Protein AF-X0R7D3-F1 (afdb_monomer_lite)

Secondary structure (DSSP, 8-state):
-HHHHHHHHHHHHHHHHTT-SHHHHHHHHHHHHHHHHHHTGGGGGSGGG-GGGGGHHHHHHHHHHHHHTTTT--SSTT------

Foldseek 3Di:
DVVVVVVVVVVLVVCVVLLHPQLVSLVVQLVVLVCVLVVCVVLVVVCVVRVCSVVSVVVNVVSVVCNVCVQVPQPHPRHDDPPD

Structure (mmCIF, N/CA/C/O backbone):
data_AF-X0R7D3-F1
#
_entry.id   AF-X0R7D3-F1
#
loop_
_atom_site.group_PDB
_atom_site.id
_atom_site.type_symbol
_atom_site.label_atom_id
_atom_site.label_alt_id
_atom_site.label_comp_id
_atom_site.label_asym_id
_atom_site.label_entity_id
_atom_site.label_seq_id
_atom_site.pdbx_PDB_ins_code
_atom_site.Cartn_x
_atom_site.Cartn_y
_atom_site.Cartn_z
_atom_site.occupancy
_atom_site.B_iso_or_equiv
_atom_site.auth_seq_id
_atom_site.auth_comp_id
_atom_site.auth_asym_id
_atom_site.auth_atom_id
_atom_site.pdbx_PDB_model_num
ATOM 1 N N . MET A 1 1 ? 18.729 -11.812 5.933 1.00 88.50 1 MET A N 1
ATOM 2 C CA . MET A 1 1 ? 18.234 -10.538 5.364 1.00 88.50 1 MET A CA 1
ATOM 3 C C . MET A 1 1 ? 16.889 -10.716 4.661 1.00 88.50 1 MET A C 1
ATOM 5 O O . MET A 1 1 ? 15.897 -10.251 5.199 1.00 88.50 1 MET A O 1
ATOM 9 N N . PHE A 1 2 ? 16.808 -11.438 3.534 1.00 95.12 2 PHE A N 1
ATOM 10 C CA . PHE A 1 2 ? 15.555 -11.582 2.766 1.00 95.12 2 PHE A CA 1
ATOM 11 C C . PHE A 1 2 ? 14.370 -12.146 3.564 1.00 95.12 2 PHE A C 1
ATOM 13 O O . PHE A 1 2 ? 13.274 -11.609 3.462 1.00 95.12 2 PHE A O 1
ATOM 20 N N . TYR A 1 3 ? 14.589 -13.141 4.431 1.00 96.38 3 TYR A N 1
ATOM 21 C CA . TYR A 1 3 ? 13.534 -13.668 5.309 1.00 96.38 3 TYR A CA 1
ATOM 22 C C . TYR A 1 3 ? 12.956 -12.625 6.273 1.00 96.38 3 TYR A C 1
ATOM 24 O O . TYR A 1 3 ? 11.767 -12.657 6.564 1.00 96.38 3 TYR A O 1
ATOM 32 N N . VAL A 1 4 ? 13.775 -11.676 6.736 1.00 97.50 4 VAL A N 1
ATOM 33 C CA . VAL A 1 4 ? 13.326 -10.601 7.635 1.00 97.50 4 VAL A CA 1
ATOM 34 C C . VAL A 1 4 ? 12.439 -9.619 6.875 1.00 97.50 4 VAL A C 1
ATOM 36 O O . VAL A 1 4 ? 11.367 -9.261 7.350 1.00 97.50 4 VAL A O 1
ATOM 39 N N . ILE A 1 5 ? 12.852 -9.237 5.663 1.00 96.44 5 ILE A N 1
ATOM 40 C CA . ILE A 1 5 ? 12.071 -8.353 4.787 1.00 96.44 5 ILE A CA 1
ATOM 41 C C . ILE A 1 5 ? 10.747 -9.025 4.397 1.00 96.44 5 ILE A C 1
ATOM 43 O O . ILE A 1 5 ? 9.696 -8.393 4.463 1.00 96.44 5 ILE A O 1
ATOM 47 N N . GLY A 1 6 ? 10.788 -10.314 4.048 1.00 96.94 6 GLY A N 1
ATOM 48 C CA . GLY A 1 6 ? 9.599 -11.099 3.723 1.00 96.94 6 GLY A CA 1
ATOM 49 C C . GLY A 1 6 ? 8.634 -11.215 4.903 1.00 96.94 6 GLY A C 1
ATOM 50 O O . GLY A 1 6 ? 7.443 -10.969 4.740 1.00 96.94 6 GLY A O 1
ATOM 51 N N . ALA A 1 7 ? 9.141 -11.500 6.107 1.00 98.00 7 ALA A N 1
ATOM 52 C CA . ALA A 1 7 ? 8.322 -11.527 7.317 1.00 98.00 7 ALA A CA 1
ATOM 53 C C . ALA A 1 7 ? 7.681 -10.158 7.602 1.00 98.00 7 ALA A C 1
ATOM 55 O O . ALA A 1 7 ? 6.493 -10.090 7.912 1.00 98.00 7 ALA A O 1
ATOM 56 N N . ALA A 1 8 ? 8.429 -9.063 7.433 1.00 97.50 8 ALA A N 1
ATOM 57 C CA . ALA A 1 8 ? 7.903 -7.711 7.603 1.00 97.50 8 ALA A CA 1
ATOM 58 C C . ALA A 1 8 ? 6.797 -7.379 6.583 1.00 97.50 8 ALA A C 1
ATOM 60 O O . ALA A 1 8 ? 5.755 -6.850 6.968 1.00 97.50 8 ALA A O 1
ATOM 61 N N . GLN A 1 9 ? 6.980 -7.730 5.303 1.00 96.94 9 GLN A N 1
ATOM 62 C CA . GLN A 1 9 ? 5.940 -7.568 4.278 1.00 96.94 9 GLN A CA 1
ATOM 63 C C . GLN A 1 9 ? 4.704 -8.417 4.571 1.00 96.94 9 GLN A C 1
ATOM 65 O O . GLN A 1 9 ? 3.584 -7.938 4.415 1.00 96.94 9 GLN A O 1
ATOM 70 N N . PHE A 1 10 ? 4.892 -9.652 5.029 1.00 98.00 10 PHE A N 1
ATOM 71 C CA . PHE A 1 10 ? 3.779 -10.524 5.381 1.00 98.00 10 PHE A CA 1
ATOM 72 C C . PHE A 1 10 ? 2.948 -9.937 6.528 1.00 98.00 10 PHE A C 1
ATOM 74 O O . PHE A 1 10 ? 1.729 -9.827 6.412 1.00 98.00 10 PHE A O 1
ATOM 81 N N . ILE A 1 11 ? 3.607 -9.468 7.594 1.00 98.38 11 ILE A N 1
ATOM 82 C CA . ILE A 1 11 ? 2.941 -8.781 8.710 1.00 98.38 11 ILE A CA 1
ATOM 83 C C . ILE A 1 11 ? 2.204 -7.530 8.215 1.00 98.38 11 ILE A C 1
ATOM 85 O O . ILE A 1 11 ? 1.048 -7.321 8.579 1.00 98.38 11 ILE A O 1
ATOM 89 N N . LEU A 1 12 ? 2.835 -6.722 7.355 1.00 98.31 12 LEU A N 1
ATOM 90 C CA . LEU A 1 12 ? 2.208 -5.535 6.771 1.00 98.31 12 LEU A CA 1
ATOM 91 C C . LEU A 1 12 ? 0.921 -5.887 6.010 1.00 98.31 12 LEU A C 1
ATOM 93 O O . LEU A 1 12 ? -0.095 -5.223 6.209 1.00 98.31 12 LEU A O 1
ATOM 97 N N . ILE A 1 13 ? 0.944 -6.932 5.177 1.00 97.81 13 ILE A N 1
ATOM 98 C CA . ILE A 1 13 ? -0.234 -7.375 4.419 1.00 97.81 13 ILE A CA 1
ATOM 99 C C . ILE A 1 13 ? -1.331 -7.879 5.361 1.00 97.81 13 ILE A C 1
ATOM 101 O O . ILE A 1 13 ? -2.492 -7.530 5.164 1.00 97.81 13 ILE A O 1
ATOM 105 N N . LEU A 1 14 ? -0.997 -8.631 6.415 1.00 98.31 14 LEU A N 1
ATOM 106 C CA . LEU A 1 14 ? -1.991 -9.072 7.399 1.00 98.31 14 LEU A CA 1
ATOM 107 C C . LEU A 1 14 ? -2.671 -7.887 8.098 1.00 98.31 14 LEU A C 1
ATOM 109 O O . LEU A 1 14 ? -3.895 -7.870 8.237 1.00 98.31 14 LEU A O 1
ATOM 113 N N . LEU A 1 15 ? -1.902 -6.870 8.498 1.00 97.94 15 LEU A N 1
ATOM 114 C CA . LEU A 1 15 ? -2.450 -5.653 9.104 1.00 97.94 15 LEU A CA 1
ATOM 115 C C . LEU A 1 15 ? -3.297 -4.841 8.110 1.00 97.94 15 LEU A C 1
ATOM 117 O O . LEU A 1 15 ? -4.331 -4.296 8.493 1.00 97.94 15 LEU A O 1
ATOM 121 N N . PHE A 1 16 ? -2.885 -4.785 6.841 1.00 97.69 16 PHE A N 1
ATOM 122 C CA . PHE A 1 16 ? -3.640 -4.147 5.762 1.00 97.69 16 PHE A CA 1
ATOM 123 C C . PHE A 1 16 ? -4.987 -4.846 5.523 1.00 97.69 16 PHE A C 1
ATOM 125 O O . PHE A 1 16 ? -6.022 -4.192 5.589 1.00 97.69 16 PHE A O 1
ATOM 132 N N . VAL A 1 17 ? -4.993 -6.171 5.329 1.00 96.62 17 VAL A N 1
ATOM 133 C CA . VAL A 1 17 ? -6.210 -6.955 5.034 1.00 96.62 17 VAL A CA 1
ATOM 134 C C . VAL A 1 17 ? -7.186 -6.962 6.210 1.00 96.62 17 VAL A C 1
ATOM 136 O O . VAL A 1 17 ? -8.395 -6.910 6.015 1.00 96.62 17 VAL A O 1
ATOM 139 N N . THR A 1 18 ? -6.681 -6.987 7.444 1.00 96.88 18 THR A N 1
ATOM 140 C CA . THR A 1 18 ? -7.532 -6.878 8.643 1.00 96.88 18 THR A CA 1
ATOM 141 C C . THR A 1 18 ? -8.004 -5.444 8.922 1.00 96.88 18 THR A C 1
ATOM 143 O O . THR A 1 18 ? -8.819 -5.224 9.824 1.00 96.88 18 THR A O 1
ATOM 146 N N . GLY A 1 19 ? -7.512 -4.465 8.155 1.00 95.75 19 GLY A N 1
ATOM 147 C CA . GLY A 1 19 ? -7.806 -3.039 8.271 1.00 95.75 19 GLY A CA 1
ATOM 148 C C . GLY A 1 19 ? -7.465 -2.460 9.642 1.00 95.75 19 GLY A C 1
ATOM 149 O O . GLY A 1 19 ? -8.249 -1.685 10.204 1.00 95.75 19 GLY A O 1
ATOM 150 N N . LEU A 1 20 ? -6.307 -2.853 10.181 1.00 96.12 20 LEU A N 1
ATOM 151 C CA . LEU A 1 20 ? -5.680 -2.279 11.371 1.00 96.12 20 LEU A CA 1
ATOM 152 C C . LEU A 1 20 ? -4.713 -1.157 10.967 1.00 96.12 20 LEU A C 1
ATOM 154 O O . LEU A 1 20 ? -4.097 -1.199 9.903 1.00 96.12 20 LEU A O 1
ATOM 158 N N . PHE A 1 21 ? -4.576 -0.138 11.823 1.00 95.81 21 PHE A N 1
ATOM 159 C CA . PHE A 1 21 ? -3.675 1.008 11.609 1.00 95.81 21 PHE A CA 1
ATOM 160 C C . PHE A 1 21 ? -3.783 1.647 10.208 1.00 95.81 21 PHE A C 1
ATOM 162 O O . PHE A 1 21 ? -2.766 2.005 9.619 1.00 95.81 21 PHE A O 1
ATOM 169 N N . LYS A 1 22 ? -5.006 1.807 9.681 1.00 95.25 22 LYS A N 1
ATOM 170 C CA . LYS A 1 22 ? -5.293 2.147 8.269 1.00 95.25 22 LYS A CA 1
ATOM 171 C C . LYS A 1 22 ? -4.466 3.297 7.699 1.00 95.25 22 LYS A C 1
ATOM 173 O O . LYS A 1 22 ? -3.975 3.192 6.585 1.00 95.25 22 LYS A O 1
ATOM 178 N N . THR A 1 23 ? -4.261 4.380 8.453 1.00 96.25 23 THR A N 1
ATOM 179 C CA . THR A 1 23 ? -3.420 5.504 8.000 1.00 96.25 23 THR A CA 1
ATOM 180 C C . THR A 1 23 ? -2.002 5.051 7.638 1.00 96.25 23 THR A C 1
ATOM 182 O O . THR A 1 23 ? -1.459 5.481 6.627 1.00 96.25 23 THR A O 1
ATOM 185 N N . TRP A 1 24 ? -1.415 4.157 8.434 1.00 97.62 24 TRP A N 1
ATOM 186 C CA . TRP A 1 24 ? -0.074 3.627 8.205 1.00 97.62 24 TRP A CA 1
ATOM 187 C C . TRP A 1 24 ? -0.080 2.495 7.187 1.00 97.62 24 TRP A C 1
ATOM 189 O O . TRP A 1 24 ? 0.666 2.552 6.217 1.00 97.62 24 TRP A O 1
ATOM 199 N N . THR A 1 25 ? -0.927 1.482 7.365 1.00 98.12 25 THR A N 1
ATOM 200 C CA . THR A 1 25 ? -0.933 0.308 6.482 1.00 98.12 25 THR A CA 1
ATOM 201 C C . THR A 1 25 ? -1.342 0.678 5.060 1.00 98.12 25 THR A C 1
ATOM 203 O O . THR A 1 25 ? -0.661 0.283 4.118 1.00 98.12 25 THR A O 1
ATOM 206 N N . TYR A 1 26 ? -2.378 1.504 4.877 1.00 98.12 26 TYR A N 1
ATOM 207 C CA . TYR A 1 26 ? -2.865 1.864 3.539 1.00 98.12 26 TYR A CA 1
ATOM 208 C C . TYR A 1 26 ? -1.898 2.853 2.885 1.00 98.12 26 TYR A C 1
ATOM 210 O O . TYR A 1 26 ? -1.631 2.750 1.692 1.00 98.12 26 TYR A O 1
ATOM 218 N N . GLY A 1 27 ? -1.316 3.762 3.677 1.00 98.19 27 GLY A N 1
ATOM 219 C CA . GLY A 1 27 ? -0.302 4.706 3.212 1.00 98.19 27 GLY A CA 1
ATOM 220 C C . GLY A 1 27 ? 0.984 4.014 2.756 1.00 98.19 27 GLY A C 1
ATOM 221 O O . GLY A 1 27 ? 1.485 4.306 1.673 1.00 98.19 27 GLY A O 1
ATOM 222 N N . ILE A 1 28 ? 1.498 3.053 3.532 1.00 98.38 28 ILE A N 1
ATOM 223 C CA . ILE A 1 28 ? 2.695 2.285 3.158 1.00 98.38 28 ILE A CA 1
ATOM 224 C C . IL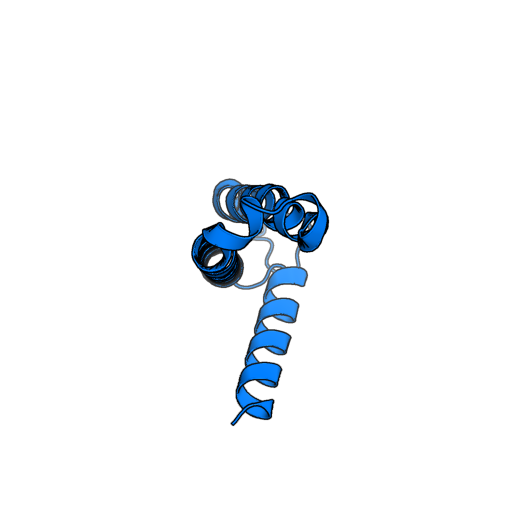E A 1 28 ? 2.424 1.462 1.894 1.00 98.38 28 ILE A C 1
ATOM 226 O O . ILE A 1 28 ? 3.232 1.501 0.971 1.00 98.38 28 ILE A O 1
ATOM 230 N N . ILE A 1 29 ? 1.289 0.759 1.813 1.00 98.25 29 ILE A N 1
ATOM 231 C CA . ILE A 1 29 ? 0.917 -0.022 0.623 1.00 98.25 29 ILE A CA 1
ATOM 232 C C . ILE A 1 29 ? 0.783 0.882 -0.612 1.00 98.25 29 ILE A C 1
ATOM 234 O O . ILE A 1 29 ? 1.322 0.546 -1.666 1.00 98.25 29 ILE A O 1
ATOM 238 N N . LEU A 1 30 ? 0.159 2.058 -0.477 1.00 98.56 30 LEU A N 1
ATOM 239 C CA . LEU A 1 30 ? 0.091 3.064 -1.540 1.00 98.56 30 LEU A CA 1
ATOM 240 C C . LEU A 1 30 ? 1.487 3.503 -2.002 1.00 98.56 30 LEU A C 1
ATOM 242 O O . LEU A 1 30 ? 1.742 3.527 -3.203 1.00 98.56 30 LEU A O 1
ATOM 246 N N . LEU A 1 31 ? 2.401 3.810 -1.077 1.00 98.44 31 LEU A N 1
ATOM 247 C CA . LEU A 1 31 ? 3.772 4.199 -1.425 1.00 98.44 31 LEU A CA 1
ATOM 248 C C . LEU A 1 31 ? 4.528 3.068 -2.130 1.00 98.44 31 LEU A C 1
ATOM 250 O O . LEU A 1 31 ? 5.171 3.315 -3.148 1.00 98.44 31 LEU A O 1
ATOM 254 N N . LEU A 1 32 ? 4.432 1.831 -1.636 1.00 97.81 32 LEU A N 1
ATOM 255 C CA . LEU A 1 32 ? 5.081 0.671 -2.256 1.00 97.81 32 LEU A CA 1
ATOM 256 C C . LEU A 1 32 ? 4.546 0.415 -3.673 1.00 97.81 32 LEU A C 1
ATOM 258 O O . LEU A 1 32 ? 5.332 0.177 -4.596 1.00 97.81 32 LEU A O 1
ATOM 262 N N . HIS A 1 33 ? 3.229 0.517 -3.872 1.00 97.75 33 HIS A N 1
ATOM 263 C CA . HIS A 1 33 ? 2.626 0.407 -5.199 1.00 97.75 33 HIS A CA 1
ATOM 264 C C . HIS A 1 33 ? 2.997 1.578 -6.107 1.00 97.75 33 HIS A C 1
ATOM 266 O O . HIS A 1 33 ? 3.296 1.350 -7.275 1.00 97.75 33 HIS A O 1
ATOM 272 N N . ALA A 1 34 ? 3.051 2.810 -5.600 1.00 98.31 34 ALA A N 1
ATOM 273 C CA . ALA A 1 34 ? 3.483 3.959 -6.391 1.00 98.31 34 ALA A CA 1
ATOM 274 C C . ALA A 1 34 ? 4.935 3.779 -6.856 1.00 98.31 34 ALA A C 1
ATOM 276 O O . ALA A 1 34 ? 5.207 3.828 -8.055 1.00 98.31 34 ALA A O 1
ATOM 277 N N . ILE A 1 35 ? 5.853 3.483 -5.930 1.00 98.25 35 ILE A N 1
ATOM 278 C CA . ILE A 1 35 ? 7.276 3.282 -6.235 1.00 98.25 35 ILE A CA 1
ATOM 279 C C . ILE A 1 35 ? 7.454 2.176 -7.277 1.00 98.25 35 ILE A C 1
ATOM 281 O O . ILE A 1 35 ? 8.177 2.383 -8.246 1.00 98.25 35 ILE A O 1
ATOM 285 N N . SER A 1 36 ? 6.786 1.030 -7.118 1.00 96.00 36 SER A N 1
ATOM 286 C CA . SER A 1 36 ? 6.893 -0.084 -8.074 1.00 96.00 36 SER A CA 1
ATOM 287 C C . SER A 1 36 ? 6.238 0.209 -9.430 1.00 96.00 36 SER A C 1
ATOM 289 O O . SER A 1 36 ? 6.783 -0.182 -10.462 1.00 96.00 36 SER A O 1
ATOM 291 N N . THR A 1 37 ? 5.122 0.943 -9.459 1.00 96.94 37 THR A N 1
ATOM 292 C CA . THR A 1 37 ? 4.444 1.343 -10.708 1.00 96.94 37 THR A CA 1
ATOM 293 C C . THR A 1 37 ? 5.301 2.314 -11.518 1.00 96.94 37 THR A C 1
ATOM 295 O O . THR A 1 37 ? 5.431 2.154 -12.732 1.00 96.94 37 THR A O 1
ATOM 298 N N . PHE A 1 38 ? 5.916 3.302 -10.857 1.00 97.50 38 PHE A N 1
ATOM 299 C CA . PHE A 1 38 ? 6.756 4.303 -11.519 1.00 97.50 38 PHE A CA 1
ATOM 300 C C . PHE A 1 38 ? 8.163 3.790 -11.840 1.00 97.50 38 PHE A C 1
ATOM 302 O O . PHE A 1 38 ? 8.704 4.134 -12.889 1.00 97.50 38 PHE A O 1
ATOM 309 N N . SER A 1 39 ? 8.762 2.938 -11.001 1.00 97.19 39 SER A N 1
ATOM 310 C CA . SER A 1 39 ? 10.099 2.386 -11.275 1.00 97.19 39 SER A CA 1
ATOM 311 C C . SER A 1 39 ? 10.125 1.468 -12.498 1.00 97.19 39 SER A C 1
ATOM 313 O O . SER A 1 39 ? 11.169 1.295 -13.123 1.00 97.19 39 SER A O 1
ATOM 315 N N . THR A 1 40 ? 8.970 0.918 -12.878 1.00 94.81 40 THR A N 1
ATOM 316 C CA . THR A 1 40 ? 8.811 -0.006 -14.006 1.00 94.81 40 THR A CA 1
ATOM 317 C C . THR A 1 40 ? 8.315 0.678 -15.282 1.00 94.81 40 THR A C 1
ATOM 319 O O . THR A 1 40 ? 7.938 -0.002 -16.235 1.00 94.81 40 THR A O 1
ATOM 322 N N . PHE A 1 41 ? 8.371 2.016 -15.357 1.00 93.81 41 PHE A N 1
ATOM 323 C CA . PHE A 1 41 ? 7.7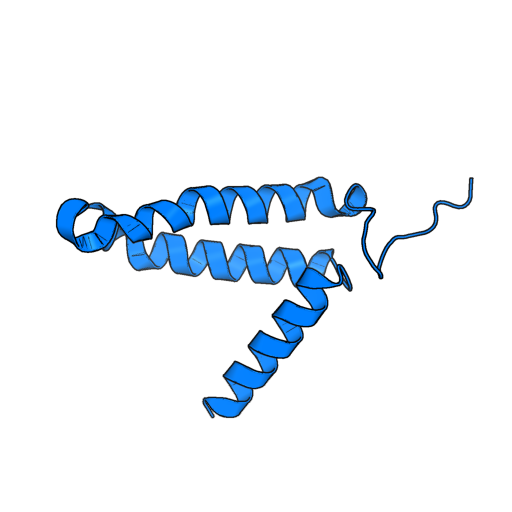61 2.777 -16.453 1.00 93.81 41 PHE A CA 1
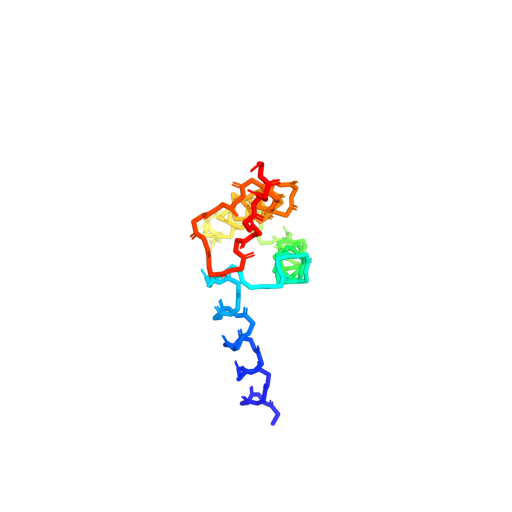ATOM 324 C C . PHE A 1 41 ? 8.230 2.366 -17.859 1.00 93.81 41 PHE A C 1
ATOM 326 O O . PHE A 1 41 ? 7.444 2.340 -18.804 1.00 93.81 41 PHE A O 1
ATOM 333 N N . GLY A 1 42 ? 9.499 1.973 -18.003 1.00 94.94 42 GLY A N 1
ATOM 334 C CA . GLY A 1 42 ? 10.041 1.508 -19.284 1.00 94.94 42 GLY A CA 1
ATOM 335 C C . GLY A 1 42 ? 9.371 0.240 -19.831 1.00 94.94 42 GLY A C 1
ATOM 336 O O . GLY A 1 42 ? 9.334 0.052 -21.046 1.00 94.94 42 GLY A O 1
ATOM 337 N N . LEU A 1 43 ? 8.800 -0.610 -18.971 1.00 94.69 43 LEU A N 1
ATOM 338 C CA . LEU A 1 43 ? 8.163 -1.868 -19.378 1.00 94.69 43 LEU A CA 1
ATOM 339 C C . LEU A 1 43 ? 6.824 -1.636 -20.091 1.00 94.69 43 LEU A C 1
ATOM 341 O O . LEU A 1 43 ? 6.450 -2.423 -20.959 1.00 94.69 43 LEU A O 1
ATOM 345 N N . TYR A 1 44 ? 6.154 -0.508 -19.833 1.00 92.44 44 TYR A N 1
ATOM 346 C CA . TYR A 1 44 ? 4.932 -0.124 -20.549 1.00 92.44 44 TYR A CA 1
ATOM 347 C C . TYR A 1 44 ? 5.176 0.178 -22.036 1.00 92.44 44 TYR A C 1
ATOM 349 O O . TYR A 1 44 ? 4.251 0.073 -22.837 1.00 92.44 44 TYR A O 1
ATOM 357 N N . LEU A 1 45 ? 6.413 0.525 -22.423 1.00 93.50 45 LEU A N 1
ATOM 358 C CA . LEU A 1 45 ? 6.775 0.856 -23.809 1.00 93.50 45 LEU A CA 1
ATOM 359 C C . LEU A 1 45 ? 6.889 -0.381 -24.716 1.00 93.50 45 LEU A C 1
ATOM 361 O O . LEU A 1 45 ? 6.943 -0.245 -25.937 1.00 93.50 45 LEU A O 1
ATOM 365 N N . LYS A 1 46 ? 6.907 -1.586 -24.132 1.00 93.44 46 LYS A N 1
ATOM 366 C CA . LYS A 1 46 ? 6.846 -2.872 -24.842 1.00 93.44 46 LYS A CA 1
ATOM 367 C C . LYS A 1 46 ? 5.664 -3.694 -24.318 1.00 93.44 46 LYS A C 1
ATOM 369 O O . LYS A 1 46 ? 5.869 -4.705 -23.643 1.00 93.44 46 LYS A O 1
ATOM 374 N N . PRO A 1 47 ? 4.421 -3.257 -24.594 1.00 80.31 47 PRO A N 1
ATOM 375 C CA . PRO A 1 47 ? 3.230 -3.798 -23.947 1.00 80.31 47 PRO A CA 1
ATOM 376 C C . PRO A 1 47 ? 2.997 -5.273 -24.276 1.00 80.31 47 PRO A C 1
ATOM 378 O O . PRO A 1 47 ? 2.597 -6.028 -23.401 1.00 80.31 47 PRO A O 1
ATOM 381 N N . PHE A 1 48 ? 3.295 -5.717 -25.497 1.00 91.25 48 PHE A N 1
ATOM 382 C CA . PHE A 1 48 ? 3.066 -7.109 -25.901 1.00 91.25 48 PHE A CA 1
ATOM 383 C C . PHE A 1 48 ? 4.005 -8.114 -25.215 1.00 91.25 48 PHE A C 1
ATOM 385 O O . PHE A 1 48 ? 3.633 -9.274 -25.076 1.00 91.25 48 PHE A O 1
ATOM 392 N N . ASP A 1 49 ? 5.150 -7.656 -24.700 1.00 93.25 49 ASP A N 1
ATOM 393 C CA . ASP A 1 49 ? 6.066 -8.470 -23.890 1.00 93.25 49 ASP A CA 1
ATOM 394 C C . ASP A 1 49 ? 5.778 -8.348 -22.379 1.00 93.25 49 ASP A C 1
ATOM 396 O O . ASP A 1 49 ? 6.258 -9.153 -21.585 1.00 93.25 49 ASP A O 1
ATOM 400 N N . ASN A 1 50 ? 5.017 -7.326 -21.958 1.00 93.81 50 ASN A N 1
ATOM 401 C CA . ASN A 1 50 ? 4.884 -6.904 -20.555 1.00 93.81 50 ASN A CA 1
ATOM 402 C C . ASN A 1 50 ? 3.445 -6.513 -20.171 1.00 93.81 50 ASN A C 1
ATOM 404 O O . ASN A 1 50 ? 3.235 -5.655 -19.313 1.00 93.81 50 ASN A O 1
ATOM 408 N N . LEU A 1 51 ? 2.435 -7.130 -20.789 1.00 93.62 51 LEU A N 1
ATOM 409 C CA . LEU A 1 51 ? 1.035 -6.691 -20.692 1.00 93.62 51 LEU A CA 1
ATOM 410 C C . LEU A 1 51 ? 0.530 -6.619 -19.238 1.00 93.62 51 LEU A C 1
ATOM 412 O O . LEU A 1 51 ? -0.234 -5.725 -18.880 1.00 93.62 51 LEU A O 1
ATOM 416 N N . LEU A 1 52 ? 1.007 -7.527 -18.379 1.00 93.31 52 LEU A N 1
ATOM 417 C CA . LEU A 1 52 ? 0.634 -7.599 -16.963 1.00 93.31 52 LEU A CA 1
ATOM 418 C C . LEU A 1 52 ? 1.073 -6.378 -16.147 1.00 93.31 52 LEU A C 1
ATOM 420 O O . LEU A 1 52 ? 0.432 -6.074 -15.143 1.00 93.31 52 LEU A O 1
ATOM 424 N N . PHE A 1 53 ? 2.103 -5.639 -16.572 1.00 94.19 53 PHE A N 1
ATOM 425 C CA . PHE A 1 53 ? 2.516 -4.426 -15.864 1.00 94.19 53 PHE A CA 1
ATOM 426 C C . PHE A 1 53 ? 1.404 -3.380 -15.856 1.00 94.19 53 PHE A C 1
ATOM 428 O O . PHE A 1 53 ? 1.265 -2.655 -14.876 1.00 94.19 53 PHE A O 1
ATOM 435 N N . PHE A 1 54 ? 0.542 -3.342 -16.878 1.00 94.31 54 PHE A N 1
ATOM 436 C CA 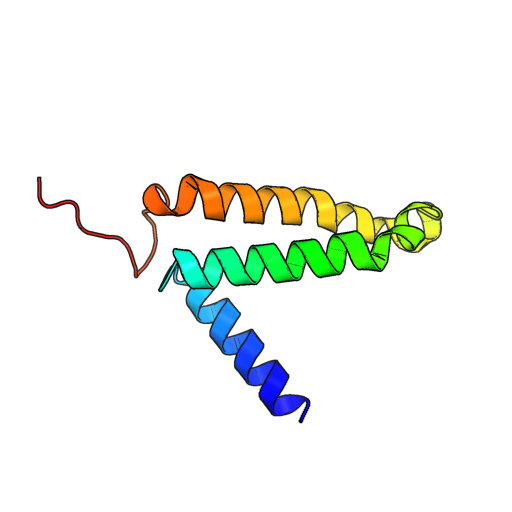. PHE A 1 54 ? -0.586 -2.408 -16.902 1.00 94.31 54 PHE A CA 1
ATOM 437 C C . PHE A 1 54 ? -1.577 -2.625 -15.749 1.00 94.31 54 PHE A C 1
ATOM 439 O O . PHE A 1 54 ? -2.260 -1.674 -15.373 1.00 94.31 54 PHE A O 1
ATOM 446 N N . ALA A 1 55 ? -1.606 -3.808 -15.119 1.00 95.25 55 ALA A N 1
ATOM 447 C CA . ALA A 1 55 ? -2.400 -4.057 -13.914 1.00 95.25 55 ALA A CA 1
ATOM 448 C C . ALA A 1 55 ? -1.920 -3.246 -12.691 1.00 95.25 55 ALA A C 1
ATOM 450 O O . ALA A 1 55 ? -2.688 -3.050 -11.746 1.00 95.25 55 ALA A O 1
ATOM 451 N N . ALA A 1 56 ? -0.690 -2.719 -12.718 1.00 96.50 56 ALA A N 1
ATOM 452 C CA . ALA A 1 56 ? -0.173 -1.845 -11.672 1.00 96.50 56 ALA A CA 1
ATOM 453 C C . ALA A 1 56 ? -0.979 -0.539 -11.554 1.00 96.50 56 ALA A C 1
ATOM 455 O O . ALA A 1 56 ? -1.179 -0.056 -10.444 1.00 96.50 56 ALA A O 1
ATOM 456 N N . TRP A 1 57 ? -1.517 -0.006 -12.659 1.00 96.75 57 TRP A N 1
ATOM 457 C CA . TRP A 1 57 ? -2.290 1.242 -12.652 1.00 96.75 57 TRP A CA 1
ATOM 458 C C . TRP A 1 57 ? -3.656 1.110 -11.954 1.00 96.75 57 TRP A C 1
ATOM 460 O O . TRP A 1 57 ? -3.912 1.896 -11.038 1.00 96.75 57 TRP A O 1
ATOM 470 N N . PRO A 1 58 ? -4.522 0.125 -12.289 1.00 97.69 58 PRO A N 1
ATOM 471 C CA . PRO A 1 58 ? -5.733 -0.138 -11.511 1.00 97.69 58 PRO A CA 1
ATOM 472 C C . PRO A 1 58 ? -5.443 -0.440 -10.039 1.00 97.69 58 PRO A C 1
ATOM 474 O O . PRO A 1 58 ? -6.163 0.038 -9.164 1.00 97.69 58 PRO A O 1
ATOM 477 N N . MET A 1 59 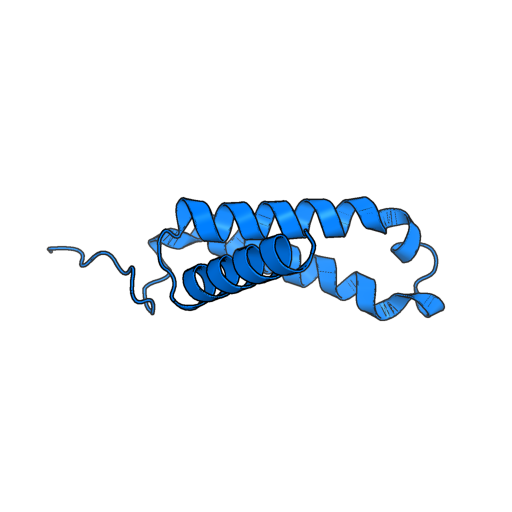? -4.372 -1.188 -9.753 1.00 97.62 59 MET A N 1
ATOM 478 C CA . MET A 1 59 ? -3.983 -1.495 -8.376 1.00 97.62 59 MET A CA 1
ATOM 479 C C . MET A 1 59 ? -3.570 -0.231 -7.608 1.00 97.62 59 MET A C 1
ATOM 481 O O . MET A 1 59 ? -4.041 -0.008 -6.495 1.00 97.62 59 MET A O 1
ATOM 485 N N . LEU A 1 60 ? -2.758 0.642 -8.214 1.00 98.25 60 LEU A N 1
ATOM 486 C CA . LEU A 1 60 ? -2.366 1.928 -7.637 1.00 98.25 60 LEU A CA 1
ATOM 487 C C . LEU A 1 60 ? -3.587 2.819 -7.368 1.00 98.25 60 LEU A C 1
ATOM 489 O O . LEU A 1 60 ? -3.692 3.412 -6.293 1.00 98.25 60 LEU A O 1
ATOM 493 N N . ALA A 1 61 ? -4.534 2.872 -8.310 1.00 98.44 61 ALA A N 1
ATOM 494 C CA . ALA A 1 61 ? -5.788 3.600 -8.140 1.00 98.44 61 ALA A CA 1
ATOM 495 C C . ALA A 1 61 ? -6.623 3.042 -6.972 1.00 98.44 61 ALA A C 1
ATOM 497 O O . ALA A 1 61 ? -7.146 3.818 -6.172 1.00 98.44 61 ALA A O 1
ATOM 498 N N . ALA A 1 62 ? -6.695 1.716 -6.818 1.00 98.12 62 ALA A N 1
ATOM 499 C CA . ALA A 1 62 ? -7.370 1.078 -5.689 1.00 98.12 62 ALA A CA 1
ATOM 500 C C . ALA A 1 62 ? -6.691 1.404 -4.346 1.00 98.12 62 ALA A C 1
ATOM 502 O O . ALA A 1 62 ? -7.373 1.764 -3.387 1.00 98.12 62 ALA A O 1
ATOM 503 N N . CYS A 1 63 ? -5.356 1.358 -4.274 1.00 98.12 63 CYS A N 1
ATOM 504 C CA . CYS A 1 63 ? -4.614 1.764 -3.076 1.00 98.12 63 CYS A CA 1
ATOM 505 C C . CYS A 1 63 ? -4.869 3.230 -2.709 1.00 98.12 63 CYS A C 1
ATOM 507 O O . CYS A 1 63 ? -5.056 3.551 -1.534 1.00 98.12 63 CYS A O 1
ATOM 509 N N . LEU A 1 64 ? -4.898 4.118 -3.708 1.00 98.56 64 LEU A N 1
ATOM 510 C CA . LEU A 1 64 ? -5.178 5.535 -3.501 1.00 98.56 64 LEU A CA 1
ATOM 511 C C . LEU A 1 64 ? -6.603 5.739 -2.974 1.00 98.56 64 LEU A C 1
ATOM 513 O O . LEU A 1 64 ? -6.796 6.451 -1.989 1.00 98.56 64 LEU A O 1
ATOM 517 N N . ALA A 1 65 ? -7.582 5.070 -3.585 1.00 98.19 65 ALA A N 1
ATOM 518 C CA . ALA A 1 65 ? -8.976 5.098 -3.157 1.00 98.19 65 ALA A CA 1
ATOM 519 C C . ALA A 1 65 ? -9.129 4.632 -1.700 1.00 98.19 65 ALA A C 1
ATOM 521 O O . ALA A 1 65 ? -9.753 5.328 -0.899 1.00 98.19 65 ALA A O 1
ATOM 522 N N . LEU A 1 66 ? -8.497 3.511 -1.334 1.00 96.81 66 LEU A N 1
ATOM 523 C CA . LEU A 1 66 ? -8.489 3.010 0.041 1.00 96.81 66 LEU A CA 1
ATOM 524 C C . LEU A 1 66 ? -7.872 4.018 1.010 1.00 96.81 66 LEU A C 1
ATOM 526 O O . LEU A 1 66 ? -8.433 4.254 2.073 1.00 96.81 66 LEU A O 1
ATOM 530 N N . PHE A 1 67 ? -6.743 4.641 0.665 1.00 97.94 67 PHE A N 1
ATOM 531 C CA . PHE A 1 67 ? -6.091 5.602 1.555 1.00 97.94 67 PHE A CA 1
ATOM 532 C C . PHE A 1 67 ? -6.920 6.878 1.773 1.00 97.94 67 PHE A C 1
ATOM 534 O O . PHE A 1 67 ? -7.008 7.365 2.908 1.00 97.94 67 PHE A O 1
ATOM 541 N N . LEU A 1 68 ? -7.532 7.406 0.707 1.00 97.94 68 LEU A N 1
ATOM 542 C CA . LEU A 1 68 ? -8.380 8.601 0.762 1.00 97.94 68 LEU A CA 1
ATOM 543 C C . LEU A 1 68 ? -9.690 8.337 1.512 1.00 97.94 68 LEU A C 1
ATOM 545 O O . LEU A 1 68 ? -10.113 9.170 2.308 1.00 97.94 68 LEU A O 1
ATOM 549 N N . MET A 1 69 ? -10.300 7.168 1.304 1.00 96.44 69 MET A N 1
ATOM 550 C CA . MET A 1 69 ? -11.581 6.778 1.908 1.00 96.44 69 MET A CA 1
ATOM 551 C C . MET A 1 69 ? -11.418 5.853 3.121 1.00 96.44 69 MET A C 1
ATOM 553 O O . MET A 1 69 ? -12.367 5.184 3.526 1.00 96.44 69 MET A O 1
ATOM 557 N N . ARG A 1 70 ? -10.230 5.805 3.735 1.00 95.50 70 ARG A N 1
ATOM 558 C CA . ARG A 1 70 ? -9.907 4.868 4.830 1.00 95.50 70 ARG A CA 1
ATOM 559 C C . ARG A 1 70 ? -10.851 4.962 6.031 1.00 95.50 70 ARG A C 1
ATOM 561 O O . ARG A 1 70 ? -11.023 3.982 6.752 1.00 95.50 70 ARG A O 1
ATOM 568 N N . ASP A 1 71 ? -11.444 6.133 6.253 1.00 92.88 71 ASP A N 1
ATOM 569 C CA . ASP A 1 71 ? -12.379 6.378 7.353 1.00 92.88 71 ASP A CA 1
ATOM 570 C C . ASP A 1 71 ? -13.775 5.792 7.071 1.00 92.88 71 ASP A C 1
ATOM 572 O O . ASP A 1 71 ? -14.527 5.515 8.003 1.00 92.88 71 ASP A O 1
ATOM 576 N N . TRP A 1 72 ? -14.108 5.552 5.798 1.00 93.88 72 TRP A N 1
ATOM 577 C CA . TRP A 1 72 ? -15.354 4.902 5.366 1.00 93.88 72 TRP A CA 1
ATOM 578 C C . TRP A 1 72 ? -15.233 3.386 5.249 1.00 93.88 72 TRP A C 1
ATOM 580 O O . TRP A 1 72 ? -16.241 2.682 5.169 1.00 93.88 72 TRP A O 1
ATOM 590 N N . ASP A 1 73 ? -14.013 2.865 5.274 1.00 93.12 73 ASP A N 1
ATOM 591 C CA . ASP A 1 73 ? -13.781 1.435 5.326 1.00 93.12 73 ASP A CA 1
ATOM 592 C C . ASP A 1 73 ? -14.203 0.894 6.700 1.00 93.12 73 ASP A C 1
ATOM 594 O O . ASP A 1 73 ? -13.502 1.058 7.696 1.00 93.12 73 ASP A O 1
ATOM 598 N N . THR A 1 74 ? -15.395 0.312 6.799 1.00 92.38 74 THR A N 1
ATOM 599 C CA . THR A 1 74 ? -16.001 -0.085 8.083 1.00 92.38 74 THR A CA 1
ATOM 600 C C . THR A 1 74 ? -16.094 -1.593 8.276 1.00 92.38 74 THR A C 1
ATOM 602 O O . THR A 1 74 ? -16.419 -2.034 9.378 1.00 92.38 74 THR A O 1
ATOM 605 N N . LEU A 1 75 ? -15.774 -2.391 7.257 1.00 92.31 75 LEU A N 1
ATOM 606 C CA . LEU A 1 75 ? -15.784 -3.855 7.318 1.00 92.31 75 LEU A CA 1
ATOM 607 C C . LEU A 1 75 ? -14.402 -4.393 7.715 1.00 92.31 75 LEU A C 1
ATOM 609 O O . LEU A 1 75 ? -13.853 -5.278 7.068 1.00 92.31 75 LEU A O 1
ATOM 613 N N . THR A 1 76 ? -13.825 -3.833 8.781 1.00 93.81 76 THR A N 1
ATOM 614 C CA . THR A 1 76 ? -12.474 -4.174 9.245 1.00 93.81 76 THR A CA 1
ATOM 615 C C . THR A 1 76 ? -12.406 -4.328 10.760 1.00 93.81 76 THR A C 1
ATOM 617 O O . THR A 1 76 ? -13.249 -3.799 11.489 1.00 93.81 76 THR A O 1
ATOM 620 N N . LEU A 1 77 ? -11.362 -5.000 11.257 1.00 92.81 77 LEU A N 1
ATOM 621 C CA . LEU A 1 77 ? -11.139 -5.167 12.698 1.00 92.81 77 LEU A CA 1
ATOM 622 C C . LEU A 1 77 ? -10.790 -3.839 13.388 1.00 92.81 77 LEU A C 1
ATOM 624 O O . LEU A 1 77 ? -11.091 -3.650 14.561 1.00 92.81 77 LEU A O 1
ATOM 628 N N . GLY A 1 78 ? -10.187 -2.897 12.657 1.00 85.75 78 GLY A N 1
ATOM 629 C CA . GLY A 1 78 ? -9.852 -1.554 13.142 1.00 85.75 78 GLY A CA 1
ATOM 63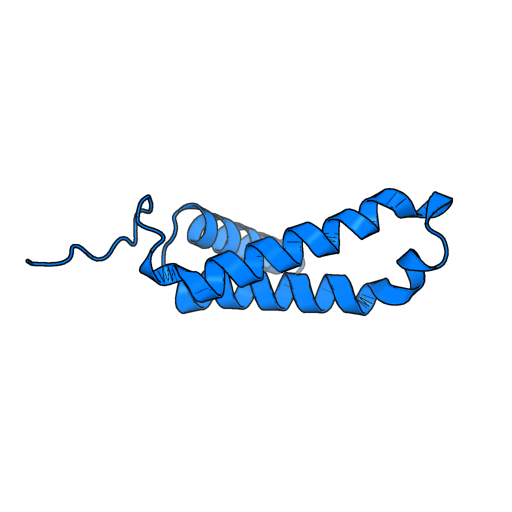0 C C . GLY A 1 78 ? -10.969 -0.516 12.994 1.00 85.75 78 GLY A C 1
ATOM 631 O O . GLY A 1 78 ? -10.677 0.684 13.002 1.00 85.75 78 GLY A O 1
ATOM 632 N N . LYS A 1 79 ? -12.228 -0.928 12.788 1.00 83.56 79 LYS A N 1
ATOM 633 C CA . LYS A 1 79 ? -13.369 -0.005 12.707 1.00 83.56 79 LYS A CA 1
ATOM 634 C C . LYS A 1 79 ? -13.464 0.820 13.995 1.00 83.56 79 LYS A C 1
ATOM 636 O O . LYS A 1 79 ? -13.562 0.272 15.089 1.00 83.56 79 LYS A O 1
ATOM 641 N N . LYS A 1 80 ? -13.507 2.149 13.866 1.00 71.69 80 LYS A N 1
ATOM 642 C CA . LYS A 1 80 ? -13.895 3.010 14.986 1.00 71.69 80 LYS A CA 1
ATOM 643 C C . LYS A 1 80 ? -15.404 2.888 15.172 1.00 71.69 80 LYS A C 1
ATOM 645 O O . LYS A 1 80 ? -16.164 3.171 14.247 1.00 71.69 80 LYS A O 1
ATOM 650 N N . VAL A 1 81 ? -15.841 2.437 16.344 1.00 66.44 81 VAL A N 1
ATOM 651 C CA . VAL A 1 81 ? -17.255 2.520 16.717 1.00 66.44 81 VAL A CA 1
ATOM 652 C C . VAL A 1 81 ? -17.567 4.004 16.869 1.00 66.44 81 VAL A C 1
ATOM 654 O O . VAL A 1 81 ? -17.050 4.652 17.775 1.00 66.44 81 VAL A O 1
ATOM 657 N N . SER A 1 82 ? -18.346 4.560 15.942 1.00 61.22 82 SER A N 1
ATOM 658 C CA . SER A 1 82 ? -18.921 5.887 16.133 1.00 61.22 82 SER A CA 1
ATOM 659 C C . SER A 1 82 ? -19.891 5.770 17.299 1.00 61.22 82 SER A C 1
ATOM 661 O O . SER A 1 82 ? -20.935 5.136 17.157 1.00 61.22 82 SER A O 1
ATOM 663 N N . LEU A 1 83 ? -19.514 6.306 18.458 1.00 60.94 83 LEU A N 1
ATOM 664 C CA . LEU A 1 83 ? -20.440 6.533 19.560 1.00 60.94 83 LEU A CA 1
ATOM 665 C C . LEU A 1 83 ? -21.357 7.676 19.110 1.00 60.94 83 LEU A C 1
ATOM 667 O O . LEU A 1 83 ? -20.981 8.842 19.208 1.00 60.94 83 LEU A O 1
ATOM 671 N N . ALA A 1 84 ? -22.470 7.312 18.477 1.00 48.88 84 ALA A N 1
ATOM 672 C CA . ALA A 1 84 ? -23.618 8.192 18.307 1.00 48.88 84 ALA A CA 1
ATOM 673 C C . ALA A 1 84 ? -24.482 8.117 19.569 1.00 48.88 84 ALA A C 1
ATOM 675 O O . ALA A 1 84 ? -24.592 6.996 20.121 1.00 48.88 84 ALA A O 1
#

pLDDT: mean 93.66, std 8.82, range [48.88, 98.56]

Sequence (84 aa):
MFYVIGAAQFILILLFVTGLFKTWTYGIILLLHAISTFSTFGLYLKPFDNLLFFAAWPMLAACLALFLMRDWDTLTLGKKVSLA

Radius of gyration: 15.52 Å; chains: 1; bounding box: 42×22×46 Å